Protein AF-A0A8T5E9T7-F1 (afdb_monomer)

Nearest PDB structures (foldseek):
  8cba-assembly1_A  TM=4.677E-01  e=6.277E-01  Enterococcus faecalis
  6yxv-assembly3_C  TM=5.087E-01  e=1.081E+00  Homo sapiens
  6yq1-assembly1_A  TM=6.033E-01  e=2.285E+00  Homo sapiens
  5tkd-assembly3_B  TM=4.897E-01  e=2.135E+00  Homo sapiens

Foldseek 3Di:
DADPQWHQDCPPPDRDTDGDDDADQQLVCLVVVNDPPDPVVVLVLLVVDPDDFFQDPASRQWGDNRNHTDGHPRPPHRDPCGHSVSNNVVCVVVVSD

Solvent-accessible surface area (backbone atoms only — not comparable to full-atom values): 5915 Å² total; per-residue (Å²): 133,89,41,87,85,51,63,84,58,85,69,89,83,50,93,62,89,64,82,73,77,78,61,43,42,41,42,60,40,40,77,67,65,55,74,76,68,41,72,68,52,50,52,51,39,53,70,65,47,92,75,77,87,42,26,27,45,42,50,79,31,25,33,34,55,85,86,49,59,45,82,40,75,42,79,79,52,83,47,90,32,29,44,67,66,46,31,55,50,49,35,44,76,70,67,58,86

Structure (mmCIF, N/CA/C/O backbone):
data_AF-A0A8T5E9T7-F1
#
_entry.id   AF-A0A8T5E9T7-F1
#
loop_
_atom_site.group_PDB
_atom_site.id
_atom_site.type_symbol
_atom_site.label_atom_id
_atom_site.label_alt_id
_atom_site.label_comp_id
_atom_site.label_asym_id
_atom_site.label_entity_id
_atom_site.label_seq_id
_atom_site.pdbx_PDB_ins_code
_atom_site.Cartn_x
_atom_site.Cartn_y
_atom_site.Cartn_z
_atom_site.occupancy
_atom_site.B_iso_or_equiv
_atom_site.auth_seq_id
_atom_site.auth_comp_id
_atom_site.auth_asym_id
_atom_site.auth_atom_id
_atom_site.pdbx_PDB_model_num
ATOM 1 N N . LYS A 1 1 ? 9.406 -5.872 -32.344 1.00 47.38 1 LYS A N 1
ATOM 2 C CA . LYS A 1 1 ? 8.353 -6.622 -31.618 1.00 47.38 1 LYS A CA 1
ATOM 3 C C . LYS A 1 1 ? 8.335 -6.070 -30.206 1.00 47.38 1 LYS A C 1
ATOM 5 O O . LYS A 1 1 ? 9.324 -6.271 -29.520 1.00 47.38 1 LYS A O 1
ATOM 10 N N . SER A 1 2 ? 7.293 -5.336 -29.826 1.00 50.38 2 SER A N 1
ATOM 11 C CA . SER A 1 2 ? 7.125 -4.868 -28.447 1.00 50.38 2 SER A CA 1
ATOM 12 C C . SER A 1 2 ? 6.761 -6.060 -27.559 1.00 50.38 2 SER A C 1
ATOM 14 O O . SER A 1 2 ? 5.964 -6.904 -27.971 1.00 50.38 2 SER A O 1
ATOM 16 N N . ASN A 1 3 ? 7.398 -6.163 -26.398 1.00 56.81 3 ASN A N 1
ATOM 17 C CA . ASN A 1 3 ? 7.148 -7.180 -25.381 1.00 56.81 3 ASN A CA 1
ATOM 18 C C . ASN A 1 3 ? 6.603 -6.457 -24.138 1.00 56.81 3 ASN A C 1
ATOM 20 O O . ASN A 1 3 ? 7.121 -5.400 -23.798 1.00 56.81 3 ASN A O 1
ATOM 24 N N . PHE A 1 4 ? 5.590 -7.001 -23.464 1.00 60.59 4 PHE A N 1
ATOM 25 C CA . PHE A 1 4 ? 5.115 -6.455 -22.186 1.00 60.59 4 PHE A CA 1
ATOM 26 C C . PHE A 1 4 ? 6.185 -6.500 -21.086 1.00 60.59 4 PHE A C 1
ATOM 28 O O . PHE A 1 4 ? 6.147 -5.674 -20.183 1.00 60.59 4 PHE A O 1
ATOM 35 N N . ASP A 1 5 ? 7.182 -7.382 -21.207 1.00 59.59 5 ASP A N 1
ATOM 36 C CA . ASP A 1 5 ? 8.308 -7.430 -20.268 1.00 59.59 5 ASP A CA 1
ATOM 37 C C . ASP A 1 5 ? 9.278 -6.247 -20.444 1.00 59.59 5 ASP A C 1
ATOM 39 O O . ASP A 1 5 ? 10.068 -5.962 -19.551 1.00 59.59 5 ASP A O 1
ATOM 43 N N . ASN A 1 6 ? 9.262 -5.577 -21.605 1.00 52.41 6 ASN A N 1
ATOM 44 C CA . ASN A 1 6 ? 10.105 -4.420 -21.912 1.00 52.41 6 ASN A CA 1
ATOM 45 C C . ASN A 1 6 ? 9.351 -3.475 -22.853 1.00 52.41 6 ASN A C 1
ATOM 47 O O . ASN A 1 6 ? 9.417 -3.612 -24.082 1.00 52.41 6 ASN A O 1
ATOM 51 N N . ILE A 1 7 ? 8.629 -2.518 -22.271 1.00 58.81 7 ILE A N 1
ATOM 52 C CA . ILE A 1 7 ? 7.987 -1.452 -23.035 1.00 58.81 7 ILE A CA 1
ATOM 53 C C . ILE A 1 7 ? 9.048 -0.391 -23.334 1.00 58.81 7 ILE A C 1
ATOM 55 O O . ILE A 1 7 ? 9.388 0.425 -22.484 1.00 58.81 7 ILE A O 1
ATOM 59 N N . ASP A 1 8 ? 9.582 -0.430 -24.550 1.00 56.00 8 ASP A N 1
ATOM 60 C CA . ASP A 1 8 ? 10.451 0.618 -25.081 1.00 56.00 8 ASP A CA 1
ATOM 61 C C . ASP A 1 8 ? 9.547 1.727 -25.641 1.00 56.00 8 ASP A C 1
ATOM 63 O O . ASP A 1 8 ? 8.944 1.573 -26.709 1.00 56.00 8 ASP A O 1
ATOM 67 N N . VAL A 1 9 ? 9.334 2.785 -24.854 1.00 56.78 9 VAL A N 1
ATOM 68 C CA . VAL A 1 9 ? 8.526 3.943 -25.256 1.00 56.78 9 VAL A CA 1
ATOM 69 C C . VAL A 1 9 ? 9.471 5.083 -25.604 1.00 56.78 9 VAL A C 1
ATOM 71 O O . VAL A 1 9 ? 10.110 5.661 -24.728 1.00 56.78 9 VAL A O 1
ATOM 74 N N . ASP A 1 10 ? 9.538 5.416 -26.889 1.00 55.62 10 ASP A N 1
ATOM 75 C CA . ASP A 1 10 ? 10.297 6.566 -27.372 1.00 55.62 10 ASP A CA 1
ATOM 76 C C . ASP A 1 10 ? 9.526 7.860 -27.062 1.00 55.62 10 ASP A C 1
ATOM 78 O O . ASP A 1 10 ? 8.585 8.240 -27.763 1.00 55.62 10 ASP A O 1
ATOM 82 N N . TYR A 1 11 ? 9.912 8.532 -25.974 1.00 56.72 11 TYR A N 1
ATOM 83 C CA . TYR A 1 11 ? 9.392 9.848 -25.587 1.00 56.72 11 TYR A CA 1
ATOM 84 C C . TYR A 1 11 ? 10.120 11.013 -26.294 1.00 56.72 11 TYR A C 1
ATOM 86 O O . TYR A 1 11 ? 10.032 12.162 -25.856 1.00 56.72 11 TYR A O 1
ATOM 94 N N . GLY A 1 12 ? 10.875 10.753 -27.367 1.00 57.19 12 GLY A N 1
ATOM 95 C CA . GLY A 1 12 ? 11.512 11.749 -28.234 1.00 57.19 12 GLY A CA 1
ATOM 96 C C . GLY A 1 12 ? 12.756 12.446 -27.665 1.00 57.19 12 GLY A C 1
ATOM 97 O O . GLY A 1 12 ? 13.546 12.987 -28.437 1.00 57.19 12 GLY A O 1
ATOM 98 N N . LEU A 1 13 ? 12.953 12.460 -26.338 1.00 59.31 13 LEU A N 1
ATOM 99 C CA . LEU A 1 13 ? 14.097 13.113 -25.668 1.00 59.31 13 LEU A CA 1
ATOM 100 C C . LEU A 1 13 ? 14.678 12.333 -24.472 1.00 59.31 13 LEU A C 1
ATOM 102 O O . LEU A 1 13 ? 15.659 12.786 -23.877 1.00 59.31 13 LEU A O 1
ATOM 106 N N . ARG A 1 14 ? 14.092 11.193 -24.083 1.00 54.38 14 ARG A N 1
ATOM 107 C CA . ARG A 1 14 ? 14.548 10.379 -22.946 1.00 54.38 14 ARG A CA 1
ATOM 108 C C . ARG A 1 14 ? 14.329 8.895 -23.217 1.00 54.38 14 ARG A C 1
ATOM 110 O O . ARG A 1 14 ? 13.187 8.464 -23.341 1.00 54.38 14 ARG A O 1
ATOM 117 N N . ASP A 1 15 ? 15.421 8.138 -23.207 1.00 56.16 15 ASP A N 1
ATOM 118 C CA . ASP A 1 15 ? 15.380 6.684 -23.066 1.00 56.16 15 ASP A CA 1
ATOM 119 C C . ASP A 1 15 ? 15.100 6.356 -21.589 1.00 56.16 15 ASP A C 1
ATOM 121 O O . ASP A 1 15 ? 16.018 6.289 -20.767 1.00 56.16 15 ASP A O 1
ATOM 125 N N . GLU A 1 16 ? 13.827 6.198 -21.221 1.00 59.88 16 GLU A N 1
ATOM 126 C CA . GLU A 1 16 ? 13.437 5.704 -19.896 1.00 59.88 16 GLU A CA 1
ATOM 127 C C . GLU A 1 16 ? 13.199 4.191 -19.944 1.00 59.88 16 GLU A C 1
ATOM 129 O O . GLU A 1 16 ? 12.229 3.711 -20.523 1.00 59.88 16 GLU A O 1
ATOM 134 N N . LYS A 1 17 ? 14.076 3.425 -19.284 1.00 64.12 17 LYS A N 1
ATOM 135 C CA . LYS A 1 17 ? 13.869 1.995 -19.025 1.00 64.12 17 LYS A CA 1
ATOM 136 C C . LYS A 1 17 ? 13.244 1.823 -17.646 1.00 64.12 17 LYS A C 1
ATOM 138 O O . LYS A 1 17 ? 13.946 1.943 -16.643 1.00 64.12 17 LYS A O 1
ATOM 143 N N . ARG A 1 18 ? 11.942 1.533 -17.591 1.00 68.44 18 A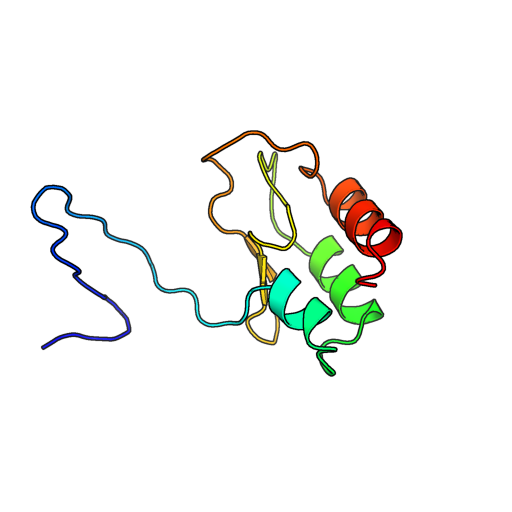RG A N 1
ATOM 144 C CA . ARG A 1 18 ? 11.237 1.166 -16.352 1.00 68.44 18 ARG A CA 1
ATOM 145 C C . ARG A 1 18 ? 10.820 -0.298 -16.405 1.00 68.44 18 ARG A C 1
ATOM 147 O O . ARG A 1 18 ? 10.280 -0.754 -17.409 1.00 68.44 18 ARG A O 1
ATOM 154 N N . THR A 1 19 ? 11.058 -1.024 -15.318 1.00 74.38 19 THR A N 1
ATOM 155 C CA . THR A 1 19 ? 10.513 -2.374 -15.147 1.00 74.38 19 THR A CA 1
ATOM 156 C C . THR A 1 19 ? 9.007 -2.261 -14.952 1.00 74.38 19 THR A C 1
ATOM 158 O O . THR A 1 19 ? 8.556 -1.548 -14.058 1.00 74.38 19 THR A O 1
ATOM 161 N N . TRP A 1 20 ? 8.226 -2.952 -15.782 1.00 80.19 20 TRP A N 1
ATOM 162 C CA . TRP A 1 20 ? 6.785 -3.045 -15.575 1.00 80.19 20 TRP A CA 1
ATOM 163 C C . TRP A 1 20 ? 6.496 -3.864 -14.314 1.00 80.19 20 TRP A C 1
ATOM 165 O O . TRP A 1 20 ? 6.991 -4.982 -14.172 1.00 80.19 20 TRP A O 1
ATOM 175 N N . VAL A 1 21 ? 5.685 -3.314 -13.410 1.00 85.56 21 VAL A N 1
ATOM 176 C CA . VAL A 1 21 ? 5.203 -4.014 -12.216 1.00 85.56 21 VAL A CA 1
ATOM 177 C C . VAL A 1 21 ? 3.732 -4.337 -12.431 1.00 85.56 21 VAL A C 1
ATOM 179 O O . VAL A 1 21 ? 2.910 -3.439 -12.602 1.00 85.56 21 VAL A O 1
ATOM 182 N N . GLN A 1 22 ? 3.398 -5.624 -12.468 1.00 89.00 22 GLN A N 1
ATOM 183 C CA . GLN A 1 22 ? 2.015 -6.061 -12.610 1.00 89.00 22 GLN A CA 1
ATOM 184 C C . GLN A 1 22 ? 1.280 -5.908 -11.277 1.00 89.00 22 GLN A C 1
ATOM 186 O O . GLN A 1 22 ? 1.753 -6.386 -10.254 1.00 89.00 22 GLN A O 1
ATOM 191 N N . GLY A 1 23 ? 0.104 -5.288 -11.305 1.00 93.06 23 GLY A N 1
ATOM 192 C CA . GLY A 1 23 ? -0.764 -5.172 -10.141 1.00 93.06 23 GLY A CA 1
ATOM 193 C C . GLY A 1 23 ? -1.723 -3.998 -10.258 1.00 93.06 23 GLY A C 1
ATOM 194 O O . GLY A 1 23 ? -1.878 -3.401 -11.326 1.00 93.06 23 GLY A O 1
ATOM 195 N N . ILE A 1 24 ? -2.375 -3.687 -9.146 1.00 94.75 24 ILE A N 1
ATOM 196 C CA . ILE A 1 24 ? -3.236 -2.523 -8.982 1.00 94.75 24 ILE A CA 1
ATOM 197 C C . ILE A 1 24 ? -2.623 -1.599 -7.940 1.00 94.75 24 ILE A C 1
ATOM 199 O O . ILE A 1 24 ? -2.085 -2.041 -6.932 1.00 94.75 24 ILE A O 1
ATOM 203 N N . ASP A 1 25 ? -2.717 -0.306 -8.185 1.00 94.94 25 ASP A N 1
ATOM 204 C CA . ASP A 1 25 ? -2.409 0.699 -7.182 1.00 94.94 25 ASP A CA 1
ATOM 205 C C . ASP A 1 25 ? -3.243 0.481 -5.898 1.00 94.94 25 ASP A C 1
ATOM 207 O O . ASP A 1 25 ? -4.468 0.332 -5.967 1.00 94.94 25 ASP A O 1
ATOM 211 N N . LEU A 1 26 ? -2.601 0.460 -4.724 1.00 97.00 26 LEU A N 1
ATOM 212 C CA . LEU A 1 26 ? -3.2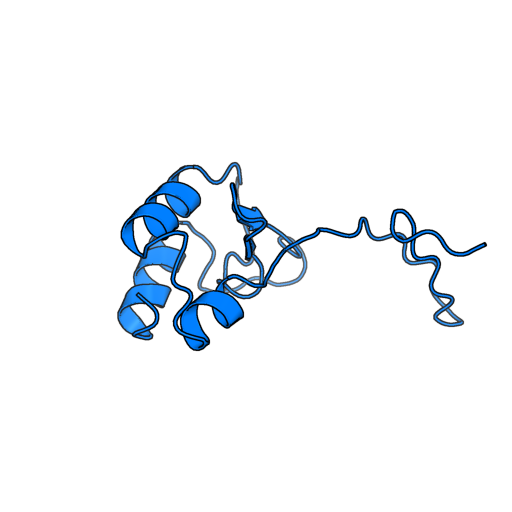64 0.152 -3.453 1.00 97.00 26 LEU A CA 1
ATOM 213 C C . LEU A 1 26 ? -4.368 1.167 -3.142 1.00 97.00 26 LEU A C 1
ATOM 215 O O . LEU A 1 26 ? -5.439 0.781 -2.674 1.00 97.00 26 LEU A O 1
ATOM 219 N N . ARG A 1 27 ? -4.151 2.455 -3.433 1.00 96.75 27 ARG A N 1
ATOM 220 C CA . ARG A 1 27 ? -5.200 3.467 -3.256 1.00 96.75 27 ARG A CA 1
ATOM 221 C C . ARG A 1 27 ? -6.419 3.142 -4.118 1.00 96.75 27 ARG A C 1
ATOM 223 O O . ARG A 1 27 ? -7.534 3.108 -3.603 1.00 96.75 27 ARG A O 1
ATOM 230 N N . THR A 1 28 ? -6.204 2.851 -5.396 1.00 96.81 28 THR A N 1
ATOM 231 C CA . THR A 1 28 ? -7.266 2.482 -6.338 1.00 96.81 28 THR A CA 1
ATOM 232 C C . THR A 1 28 ? -8.009 1.227 -5.878 1.00 96.81 28 THR A C 1
ATOM 234 O O . THR A 1 28 ? -9.237 1.190 -5.938 1.00 96.81 28 THR A O 1
ATOM 237 N N . PHE A 1 29 ? -7.298 0.209 -5.387 1.00 97.19 29 PHE A N 1
ATOM 238 C CA . PHE A 1 29 ? -7.909 -1.004 -4.839 1.00 97.19 29 PHE A CA 1
ATOM 239 C C . PHE A 1 29 ? -8.870 -0.690 -3.681 1.00 97.19 29 PHE A C 1
ATOM 241 O O . PHE A 1 29 ? -10.014 -1.150 -3.690 1.00 97.19 29 PHE A O 1
ATOM 248 N N . LEU A 1 30 ? -8.435 0.135 -2.724 1.00 96.88 30 LEU A N 1
ATOM 249 C CA . LEU A 1 30 ? -9.235 0.505 -1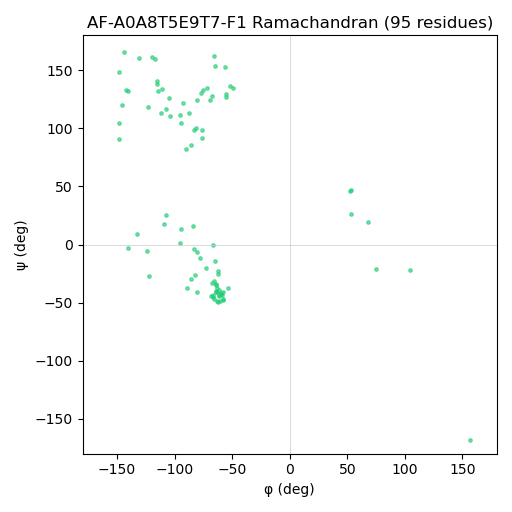.553 1.00 96.88 30 LEU A CA 1
ATOM 250 C C . LEU A 1 30 ? -10.432 1.390 -1.927 1.00 96.88 30 LEU A C 1
ATOM 252 O O . LEU A 1 30 ? -11.553 1.120 -1.504 1.00 96.88 30 LEU A O 1
ATOM 256 N N . GLU A 1 31 ? -10.235 2.394 -2.786 1.00 96.88 31 GLU A N 1
ATOM 257 C CA . GLU A 1 31 ? -11.312 3.285 -3.252 1.00 96.88 31 GLU A CA 1
ATOM 258 C C . GLU A 1 31 ? -12.416 2.540 -4.023 1.00 96.88 31 GLU A C 1
ATOM 260 O O . GLU A 1 31 ? -13.568 2.975 -4.039 1.00 96.88 31 GLU A O 1
ATOM 265 N N . ASN A 1 32 ? -12.089 1.398 -4.636 1.00 96.50 32 ASN A N 1
ATOM 266 C CA . ASN A 1 32 ? -13.042 0.560 -5.364 1.00 96.50 32 ASN A CA 1
ATOM 267 C C . ASN A 1 32 ? -13.639 -0.578 -4.517 1.00 96.50 32 ASN A C 1
ATOM 269 O O . ASN A 1 32 ? -14.276 -1.472 -5.075 1.00 96.50 32 ASN A O 1
ATOM 273 N N . ASN A 1 33 ? -13.482 -0.545 -3.188 1.00 94.62 33 ASN A N 1
ATOM 274 C CA . ASN A 1 33 ? -13.942 -1.598 -2.275 1.00 94.62 33 ASN A CA 1
ATOM 275 C C . ASN A 1 33 ? -13.420 -2.988 -2.674 1.00 94.62 33 ASN A C 1
ATOM 277 O O . ASN A 1 33 ? -14.181 -3.957 -2.760 1.00 94.62 33 ASN A O 1
ATOM 281 N N . GLY A 1 34 ? -12.120 -3.069 -2.967 1.00 93.25 34 GLY A N 1
ATOM 282 C CA . GLY A 1 34 ? -11.441 -4.323 -3.250 1.00 93.25 34 GLY A CA 1
ATOM 283 C C . GLY A 1 34 ? -11.733 -5.387 -2.186 1.00 93.25 34 GLY A C 1
ATOM 284 O O . GLY A 1 34 ? -11.742 -5.113 -0.990 1.00 93.25 34 GLY A O 1
ATOM 285 N N . VAL A 1 35 ? -12.024 -6.608 -2.637 1.00 91.50 35 VAL A N 1
ATOM 286 C CA . VAL A 1 35 ? -12.507 -7.687 -1.757 1.00 91.50 35 VAL A CA 1
ATOM 287 C C . VAL A 1 35 ? -11.358 -8.498 -1.153 1.00 91.50 35 VAL A C 1
ATOM 289 O O . VAL A 1 35 ? -11.456 -8.938 -0.010 1.00 91.50 35 VAL A O 1
ATOM 292 N N . TYR A 1 36 ? -10.292 -8.725 -1.927 1.00 91.81 36 TYR A N 1
ATOM 293 C CA . TYR A 1 36 ? -9.130 -9.509 -1.514 1.00 91.81 36 TYR A CA 1
ATOM 294 C C . TYR A 1 36 ? -7.832 -8.863 -2.019 1.00 91.81 36 TYR A C 1
ATOM 296 O O . TYR A 1 36 ? -7.781 -8.537 -3.210 1.00 91.81 36 TYR A O 1
ATOM 304 N N . PRO A 1 37 ? -6.800 -8.691 -1.170 1.00 93.62 37 PRO A N 1
ATOM 305 C CA . PRO A 1 37 ? -6.738 -9.036 0.256 1.00 93.62 37 PRO A CA 1
ATOM 306 C C . PRO A 1 37 ? -7.714 -8.210 1.109 1.00 93.62 37 PRO A C 1
ATOM 308 O O . PRO A 1 37 ? -8.103 -7.105 0.737 1.00 93.62 37 PRO A O 1
ATOM 311 N N . THR A 1 38 ? -8.140 -8.764 2.245 1.00 94.62 38 THR A N 1
ATOM 312 C CA . THR A 1 38 ? -8.988 -8.059 3.218 1.00 94.62 38 THR A CA 1
ATOM 313 C C . THR A 1 38 ? -8.243 -6.888 3.861 1.00 94.62 38 THR A C 1
ATOM 315 O O . THR A 1 38 ? -7.015 -6.858 3.882 1.00 94.62 38 THR A O 1
ATOM 318 N N . ASN A 1 39 ? -8.965 -5.950 4.481 1.00 94.56 39 ASN A N 1
ATOM 319 C CA . ASN A 1 39 ? -8.351 -4.816 5.186 1.00 94.56 39 ASN A CA 1
ATOM 320 C C . ASN A 1 39 ? -7.307 -5.250 6.231 1.00 94.56 39 ASN A C 1
ATOM 322 O O . ASN A 1 39 ? -6.286 -4.587 6.388 1.00 94.56 39 ASN A O 1
ATOM 326 N N . GLY A 1 40 ? -7.542 -6.363 6.935 1.00 95.50 40 GLY A N 1
ATOM 327 C CA . GLY A 1 40 ? -6.572 -6.920 7.883 1.00 95.50 40 GLY A CA 1
ATOM 328 C C . GLY A 1 40 ? -5.310 -7.423 7.184 1.00 95.50 40 GLY A C 1
ATOM 329 O O . GLY A 1 40 ? -4.207 -7.049 7.567 1.00 95.50 40 GLY A O 1
ATOM 330 N N . GLU A 1 41 ? -5.475 -8.184 6.102 1.00 96.12 41 GLU A N 1
ATOM 331 C CA . GLU A 1 41 ? -4.353 -8.680 5.299 1.00 96.12 41 GLU A CA 1
ATOM 332 C C 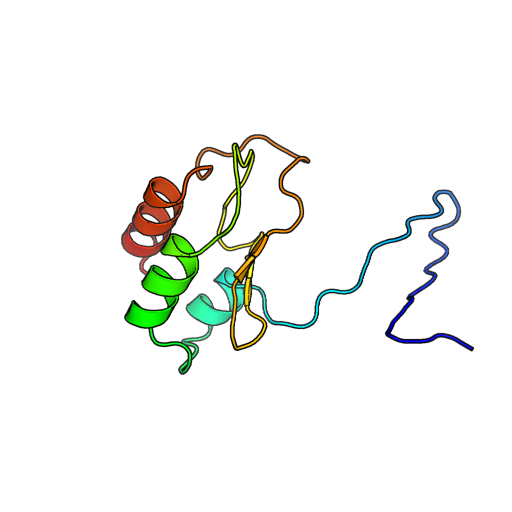. GLU A 1 41 ? -3.567 -7.534 4.645 1.00 96.12 41 GLU A C 1
ATOM 334 O O . GLU A 1 41 ? -2.346 -7.597 4.582 1.00 96.12 41 GLU A O 1
ATOM 339 N N . VAL A 1 42 ? -4.220 -6.444 4.227 1.00 96.44 42 VAL A N 1
ATOM 340 C CA . VAL A 1 42 ? -3.527 -5.236 3.743 1.00 96.44 42 VAL A CA 1
ATOM 341 C C . VAL A 1 42 ? -2.599 -4.667 4.819 1.00 96.44 42 VAL A C 1
ATOM 343 O O . VAL A 1 42 ? -1.463 -4.306 4.514 1.00 96.44 42 VAL A O 1
ATOM 346 N N . LEU A 1 43 ? -3.042 -4.603 6.079 1.00 96.94 43 LEU A N 1
ATOM 347 C CA . LEU A 1 43 ? -2.194 -4.139 7.181 1.00 96.94 43 LEU A CA 1
ATOM 348 C C . LEU A 1 43 ? -0.996 -5.072 7.400 1.00 96.94 43 LEU A C 1
ATOM 350 O O . LEU A 1 43 ? 0.123 -4.583 7.569 1.00 96.94 43 LEU A O 1
ATOM 354 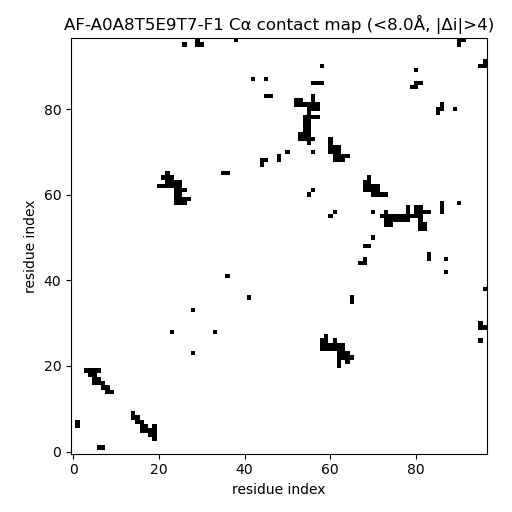N N . ASP A 1 44 ? -1.208 -6.385 7.320 1.00 96.94 44 ASP A N 1
ATOM 355 C CA . ASP A 1 44 ? -0.133 -7.375 7.425 1.00 96.94 44 ASP A CA 1
ATOM 356 C C . ASP A 1 44 ? 0.868 -7.249 6.262 1.00 96.94 44 ASP A C 1
ATOM 358 O O . ASP A 1 44 ? 2.083 -7.333 6.461 1.00 96.94 44 ASP A O 1
ATOM 362 N N . LEU A 1 45 ? 0.392 -6.996 5.038 1.00 96.94 45 LEU A N 1
ATOM 363 C CA . LEU A 1 45 ? 1.248 -6.736 3.878 1.00 96.94 45 LEU A CA 1
ATOM 364 C C . LEU A 1 45 ? 2.086 -5.466 4.069 1.00 96.94 45 LEU A C 1
ATOM 366 O O . LEU A 1 45 ? 3.279 -5.472 3.760 1.00 96.94 45 LEU A O 1
ATOM 370 N N . ILE A 1 46 ? 1.499 -4.399 4.624 1.00 96.56 46 ILE A N 1
ATOM 371 C CA . ILE A 1 46 ? 2.229 -3.166 4.957 1.00 96.56 46 ILE A CA 1
ATOM 372 C C . ILE A 1 46 ? 3.320 -3.456 5.994 1.00 96.56 46 ILE A C 1
ATOM 374 O O . ILE A 1 46 ? 4.458 -3.006 5.839 1.00 96.56 46 ILE A O 1
ATOM 378 N N . ASP A 1 47 ? 3.014 -4.235 7.030 1.00 95.69 47 ASP A N 1
ATOM 379 C CA . ASP A 1 47 ? 3.988 -4.592 8.063 1.00 95.69 47 ASP A CA 1
ATOM 380 C C . ASP A 1 47 ? 5.148 -5.421 7.493 1.00 95.69 47 ASP A C 1
ATOM 382 O O . ASP A 1 47 ? 6.308 -5.202 7.861 1.00 95.69 47 ASP A O 1
ATOM 386 N N . ASN A 1 48 ? 4.874 -6.263 6.498 1.00 94.69 48 ASN A N 1
ATOM 387 C CA . ASN A 1 48 ? 5.865 -7.094 5.815 1.00 94.69 48 ASN A CA 1
ATOM 388 C C . ASN A 1 48 ? 6.651 -6.386 4.694 1.00 94.69 48 ASN A C 1
ATOM 390 O O . ASN A 1 48 ? 7.586 -6.982 4.149 1.00 94.69 48 ASN A O 1
ATOM 394 N N . LEU A 1 49 ? 6.345 -5.122 4.366 1.00 94.06 49 LEU A N 1
ATOM 395 C CA . LEU A 1 49 ? 7.084 -4.360 3.350 1.00 94.06 49 LEU A CA 1
ATOM 396 C C . LEU A 1 49 ? 8.587 -4.318 3.662 1.00 94.06 49 LEU A C 1
ATOM 398 O O . LEU A 1 49 ? 9.010 -3.897 4.743 1.00 94.06 49 LEU A O 1
ATOM 402 N N . LYS A 1 50 ? 9.417 -4.704 2.694 1.00 89.75 50 LYS A N 1
ATOM 403 C CA . LYS A 1 50 ? 10.878 -4.595 2.792 1.00 89.75 50 LYS A CA 1
ATOM 404 C C . LYS A 1 50 ? 11.320 -3.247 2.238 1.00 89.75 50 LYS A C 1
ATOM 406 O O . LYS A 1 50 ? 11.698 -3.151 1.074 1.00 89.75 50 LYS A O 1
ATOM 411 N N . ILE A 1 51 ? 11.228 -2.212 3.067 1.00 87.12 51 ILE A N 1
ATOM 412 C CA . ILE A 1 51 ? 11.623 -0.855 2.698 1.00 87.12 51 ILE A CA 1
ATOM 413 C C . ILE A 1 51 ? 12.281 -0.1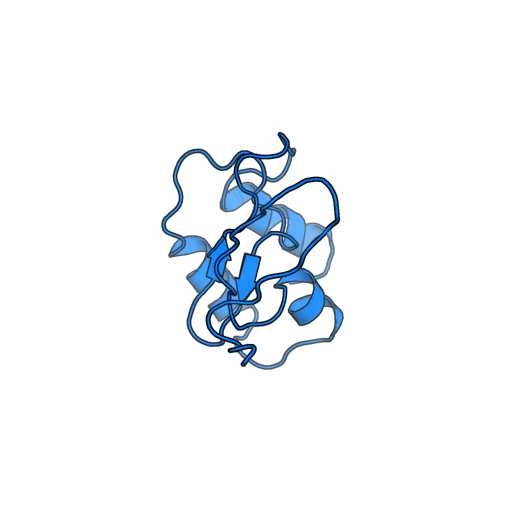27 3.866 1.00 87.12 51 ILE A C 1
ATOM 415 O O . ILE A 1 51 ? 11.749 -0.117 4.975 1.00 87.12 51 ILE A O 1
ATOM 419 N N . ASP A 1 52 ? 13.413 0.513 3.579 1.00 79.50 52 ASP A N 1
ATOM 420 C CA . ASP A 1 52 ? 14.155 1.349 4.516 1.00 79.50 52 ASP A CA 1
ATOM 421 C C . ASP A 1 52 ? 14.134 2.800 4.026 1.00 79.50 52 ASP A C 1
ATOM 423 O O . ASP A 1 52 ? 14.438 3.074 2.866 1.00 79.50 52 ASP A O 1
ATOM 427 N N . ASN A 1 53 ? 13.815 3.740 4.922 1.00 82.19 53 ASN A N 1
ATOM 428 C CA . ASN A 1 53 ? 13.873 5.188 4.670 1.00 82.19 53 ASN A CA 1
ATOM 429 C C . ASN A 1 53 ? 13.125 5.652 3.402 1.00 82.19 53 ASN A C 1
ATOM 431 O O . ASN A 1 53 ? 13.656 6.443 2.616 1.00 82.19 53 ASN A O 1
ATOM 435 N N . ALA A 1 54 ? 11.893 5.170 3.209 1.00 87.44 54 ALA A N 1
ATOM 436 C CA . ALA A 1 54 ? 10.992 5.672 2.174 1.00 87.44 54 ALA A CA 1
ATOM 437 C C . ALA A 1 54 ? 10.865 7.202 2.262 1.00 87.44 54 ALA A C 1
ATOM 439 O O . ALA A 1 54 ? 10.730 7.751 3.356 1.00 87.44 54 ALA A O 1
ATOM 440 N N . LYS A 1 55 ? 10.908 7.904 1.123 1.00 89.50 55 LYS A N 1
ATOM 441 C CA . LYS A 1 55 ? 10.577 9.339 1.088 1.00 89.50 55 LYS A CA 1
ATOM 442 C C . LYS A 1 55 ? 9.082 9.577 0.922 1.00 89.50 55 LYS A C 1
ATOM 444 O O . LYS A 1 55 ? 8.591 10.577 1.431 1.00 89.50 55 LYS A O 1
ATOM 449 N N . ASP A 1 56 ? 8.400 8.656 0.251 1.00 90.62 56 ASP A N 1
ATOM 450 C CA . ASP A 1 56 ? 6.967 8.694 -0.011 1.00 90.62 56 ASP A CA 1
ATOM 451 C C . ASP A 1 56 ? 6.427 7.260 -0.056 1.00 90.62 56 ASP A C 1
ATOM 453 O O . ASP A 1 56 ? 6.636 6.514 -1.010 1.00 90.62 56 ASP A O 1
ATOM 457 N N . LEU A 1 57 ? 5.748 6.879 1.018 1.00 93.75 57 LEU A N 1
ATOM 458 C CA . LEU A 1 57 ? 5.085 5.594 1.197 1.00 93.75 57 LEU A CA 1
ATOM 459 C C . LEU A 1 57 ? 3.560 5.750 1.123 1.00 93.75 57 LEU A C 1
ATOM 461 O O . LEU A 1 57 ? 2.827 4.966 1.724 1.00 93.75 57 LEU A O 1
ATOM 465 N N . GLY A 1 58 ? 3.064 6.781 0.436 1.00 94.00 58 GLY A N 1
ATOM 466 C CA . GLY A 1 58 ? 1.639 6.937 0.196 1.00 94.00 58 GLY A CA 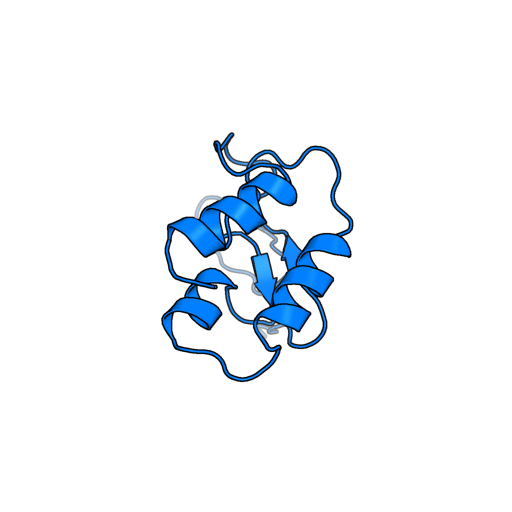1
ATOM 467 C C . GLY A 1 58 ? 1.050 5.706 -0.508 1.00 94.00 58 GLY A C 1
ATOM 468 O O . GLY A 1 58 ? 1.741 5.028 -1.271 1.00 94.00 58 GLY A O 1
ATOM 469 N N . PRO A 1 59 ? -0.249 5.415 -0.321 1.00 95.12 59 PRO A N 1
ATOM 470 C CA . PRO A 1 59 ? -0.870 4.234 -0.922 1.00 95.12 59 PRO A CA 1
ATOM 471 C C . PRO A 1 59 ? -0.909 4.276 -2.453 1.00 95.12 59 PRO A C 1
ATOM 473 O O . PRO A 1 59 ? -1.146 3.248 -3.065 1.00 95.12 59 PRO A O 1
ATOM 476 N N . HIS A 1 60 ? -0.670 5.445 -3.057 1.00 93.69 60 HIS A N 1
ATOM 477 C CA . HIS A 1 60 ? -0.568 5.612 -4.506 1.00 93.69 60 HIS A CA 1
ATOM 478 C C . HIS A 1 60 ? 0.786 5.145 -5.089 1.00 93.69 60 HIS A C 1
ATOM 480 O O . HIS A 1 60 ? 0.953 5.055 -6.301 1.00 93.69 60 HIS A O 1
ATOM 486 N N . ASN A 1 61 ? 1.763 4.880 -4.212 1.00 93.94 61 ASN A N 1
ATOM 487 C CA . ASN A 1 61 ? 3.112 4.419 -4.546 1.00 93.94 61 ASN A CA 1
ATOM 488 C C . ASN A 1 61 ? 3.333 2.955 -4.146 1.00 93.94 61 ASN A C 1
ATOM 490 O O . ASN A 1 61 ? 4.470 2.495 -4.022 1.00 93.94 61 ASN A O 1
ATOM 494 N N . LEU A 1 62 ? 2.246 2.219 -3.913 1.00 95.44 62 LEU A N 1
ATOM 495 C CA . LEU A 1 62 ? 2.268 0.808 -3.562 1.00 95.44 62 LEU A CA 1
ATOM 496 C C . LEU A 1 62 ? 1.432 0.037 -4.574 1.00 95.44 62 LEU A C 1
ATOM 498 O O . LEU A 1 62 ? 0.226 0.238 -4.677 1.00 95.44 62 LEU A O 1
ATOM 502 N N . ILE A 1 63 ? 2.075 -0.874 -5.295 1.00 96.12 63 ILE A N 1
ATOM 503 C CA . ILE A 1 63 ? 1.396 -1.784 -6.210 1.00 96.12 63 ILE A CA 1
ATOM 504 C C . ILE A 1 63 ? 1.062 -3.072 -5.463 1.00 96.12 63 ILE A C 1
ATOM 506 O O . ILE A 1 63 ? 1.950 -3.743 -4.944 1.00 96.12 63 ILE A O 1
ATOM 510 N N . LEU A 1 64 ? -0.220 -3.409 -5.416 1.00 96.12 64 LEU A N 1
ATOM 511 C CA . LEU A 1 64 ? -0.736 -4.688 -4.958 1.00 96.12 64 LEU A CA 1
ATOM 512 C C . LEU A 1 64 ? -0.774 -5.664 -6.141 1.00 96.12 64 LEU A C 1
ATOM 514 O O . LEU A 1 64 ? -1.561 -5.489 -7.073 1.00 96.12 64 LEU A O 1
ATOM 518 N N . ASP A 1 65 ? 0.053 -6.706 -6.098 1.00 91.94 65 ASP A N 1
ATOM 519 C CA . ASP A 1 65 ? 0.144 -7.721 -7.163 1.00 91.94 65 ASP A CA 1
ATOM 520 C C . ASP A 1 65 ? -0.711 -8.978 -6.901 1.00 91.94 65 ASP A C 1
ATOM 522 O O . ASP A 1 65 ? -0.752 -9.893 -7.723 1.00 91.94 65 ASP A O 1
ATOM 526 N N . GLY A 1 66 ? -1.434 -8.996 -5.778 1.00 82.88 66 GLY A N 1
ATOM 527 C CA . GLY A 1 66 ? -2.272 -10.106 -5.318 1.00 82.88 66 GLY A CA 1
ATOM 528 C C . GLY A 1 66 ? -1.661 -10.907 -4.166 1.00 82.88 66 GLY A C 1
ATOM 529 O O . GLY A 1 66 ? -2.413 -11.514 -3.408 1.00 82.88 66 GLY A O 1
ATOM 530 N N . GLU A 1 67 ? -0.338 -10.859 -3.984 1.00 87.19 67 GLU A N 1
ATOM 5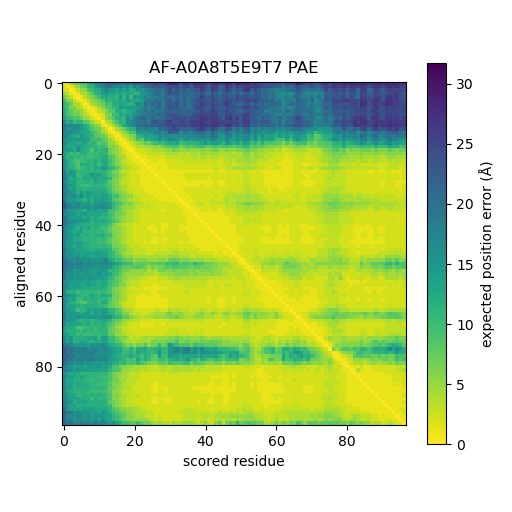31 C CA . GLU A 1 67 ? 0.369 -11.545 -2.889 1.00 87.19 67 GLU A CA 1
ATOM 532 C C . GLU A 1 67 ? 1.186 -10.586 -2.017 1.00 87.19 67 GLU A C 1
ATOM 534 O O . GLU A 1 67 ? 1.439 -10.865 -0.845 1.00 87.19 67 GLU A O 1
ATOM 539 N N . SER A 1 68 ? 1.623 -9.460 -2.579 1.00 93.56 68 SER A N 1
ATOM 540 C CA . SER A 1 68 ? 2.554 -8.539 -1.949 1.00 93.56 68 SER A CA 1
ATOM 541 C C . SER A 1 68 ? 2.243 -7.078 -2.271 1.00 93.56 68 SER A C 1
ATOM 543 O O . SER A 1 68 ? 1.459 -6.757 -3.166 1.00 93.56 68 SER A O 1
ATOM 545 N N . LEU A 1 69 ? 2.865 -6.182 -1.501 1.00 95.38 69 LEU A N 1
ATOM 546 C CA . LEU A 1 69 ? 2.921 -4.759 -1.812 1.00 95.38 69 LEU A CA 1
ATOM 547 C C . LEU A 1 69 ? 4.319 -4.422 -2.322 1.00 95.38 69 LEU A C 1
ATOM 549 O O . LEU A 1 69 ? 5.322 -4.697 -1.660 1.00 95.38 69 LEU A O 1
ATOM 553 N N . LEU A 1 70 ? 4.369 -3.803 -3.495 1.00 93.69 70 LEU A N 1
ATOM 554 C CA . LEU A 1 70 ? 5.595 -3.429 -4.177 1.00 93.69 70 LEU A CA 1
ATOM 555 C C . LEU A 1 70 ? 5.712 -1.901 -4.191 1.00 93.69 70 LEU A C 1
ATOM 557 O O . LEU A 1 70 ? 4.890 -1.236 -4.827 1.00 93.69 70 LEU A O 1
ATOM 561 N N . PRO A 1 71 ? 6.699 -1.324 -3.487 1.00 92.56 71 PRO A N 1
ATOM 562 C CA . PRO A 1 71 ? 6.884 0.116 -3.464 1.00 92.56 71 PRO A CA 1
ATOM 563 C C . PRO A 1 71 ? 7.508 0.620 -4.768 1.00 92.56 71 PRO A C 1
ATOM 565 O O . PRO A 1 71 ? 8.514 0.087 -5.238 1.00 92.56 71 PRO A O 1
ATOM 568 N N . ILE A 1 72 ? 6.926 1.682 -5.318 1.00 89.62 72 ILE A N 1
ATOM 569 C CA . ILE A 1 72 ? 7.409 2.406 -6.501 1.00 89.62 72 ILE A CA 1
ATOM 570 C C . ILE A 1 72 ? 7.713 3.866 -6.145 1.00 89.62 72 ILE A C 1
ATOM 572 O O . ILE A 1 72 ? 7.295 4.341 -5.095 1.00 89.62 72 ILE A O 1
ATOM 576 N N . ASP A 1 73 ? 8.497 4.559 -6.970 1.00 85.00 73 ASP A N 1
ATOM 577 C CA . ASP A 1 73 ? 8.743 6.013 -6.892 1.00 85.00 73 ASP A CA 1
ATOM 578 C C . ASP A 1 73 ? 9.216 6.559 -5.517 1.00 85.00 73 ASP A C 1
ATOM 580 O O . ASP A 1 73 ? 9.126 7.746 -5.209 1.00 85.00 73 ASP A O 1
ATOM 584 N N . GLN A 1 74 ? 9.860 5.708 -4.707 1.00 83.31 74 GLN A N 1
ATOM 585 C CA . GLN A 1 74 ? 10.275 5.978 -3.315 1.00 83.31 74 GLN A CA 1
ATOM 586 C C . GLN A 1 74 ? 11.359 7.057 -3.136 1.00 83.31 74 GLN A C 1
ATOM 588 O O . GLN A 1 74 ? 11.820 7.320 -2.017 1.00 83.31 74 GLN A O 1
ATOM 593 N N . HIS A 1 75 ? 11.840 7.648 -4.228 1.00 78.06 75 HIS A N 1
ATOM 594 C CA . HIS A 1 75 ? 12.967 8.579 -4.232 1.00 78.06 75 HIS A CA 1
ATOM 595 C C . HIS A 1 75 ? 12.649 9.944 -4.848 1.00 78.06 75 HIS A C 1
ATOM 597 O O . HIS A 1 75 ? 13.493 10.841 -4.730 1.00 78.06 75 HIS A O 1
ATOM 603 N N . ASP A 1 76 ? 11.452 10.118 -5.414 1.00 70.19 76 ASP A N 1
ATOM 604 C CA . ASP A 1 76 ? 11.117 11.260 -6.267 1.00 70.19 76 ASP A CA 1
ATOM 605 C C . ASP A 1 76 ? 10.767 12.520 -5.469 1.00 70.19 76 ASP A C 1
ATOM 607 O O . ASP A 1 76 ? 11.231 13.617 -5.797 1.00 70.19 76 ASP A O 1
ATOM 611 N N . LYS A 1 77 ? 10.012 12.385 -4.373 1.00 77.62 77 LYS A N 1
ATOM 612 C CA . LYS A 1 77 ? 9.602 13.511 -3.523 1.00 77.62 77 LYS A CA 1
ATOM 613 C C . LYS A 1 77 ? 9.479 13.080 -2.062 1.00 77.62 77 LYS A C 1
ATOM 615 O O . LYS A 1 77 ? 9.198 11.926 -1.777 1.00 77.62 77 LYS A O 1
ATOM 620 N N . LEU A 1 78 ? 9.758 14.000 -1.135 1.00 79.94 78 LEU A N 1
ATOM 621 C CA . LEU A 1 78 ? 9.471 13.786 0.284 1.00 79.94 78 LEU A CA 1
ATOM 622 C C . LEU A 1 78 ? 7.988 14.076 0.535 1.00 79.94 78 LEU A C 1
ATOM 624 O O . LEU A 1 78 ? 7.536 15.186 0.242 1.00 79.94 78 LEU A O 1
ATOM 628 N N . ASP A 1 79 ? 7.285 13.097 1.088 1.00 83.88 79 ASP A N 1
ATOM 629 C CA . ASP A 1 79 ? 5.897 13.192 1.529 1.00 83.88 79 ASP A CA 1
ATOM 630 C C . ASP A 1 79 ? 5.802 12.983 3.051 1.00 83.88 79 ASP A C 1
ATOM 632 O O . ASP A 1 79 ? 6.708 12.433 3.692 1.00 83.88 79 ASP A O 1
ATOM 636 N N . ASP A 1 80 ? 4.706 13.451 3.646 1.00 85.94 80 ASP A N 1
ATOM 637 C CA . ASP A 1 80 ? 4.439 13.281 5.070 1.00 85.94 80 ASP A CA 1
ATOM 638 C C . ASP A 1 80 ? 4.182 11.811 5.412 1.00 85.94 80 ASP A C 1
ATOM 640 O O . ASP A 1 80 ? 4.580 11.360 6.495 1.00 85.94 80 ASP A O 1
ATOM 644 N N . VAL A 1 81 ? 3.582 11.05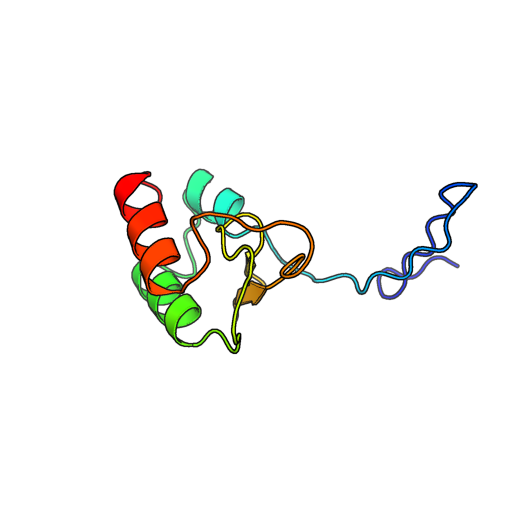0 4.490 1.00 92.06 81 VAL A N 1
ATOM 645 C CA . VAL A 1 81 ? 3.341 9.610 4.621 1.00 92.06 81 VAL A CA 1
ATOM 646 C C . VAL A 1 81 ? 4.578 8.848 4.157 1.00 92.06 81 VAL A C 1
ATOM 648 O O . VAL A 1 81 ? 4.686 8.446 3.009 1.00 92.06 81 VAL A O 1
ATOM 651 N N . ASN A 1 82 ? 5.538 8.649 5.057 1.00 93.44 82 ASN A N 1
ATOM 652 C CA . ASN A 1 82 ? 6.844 8.069 4.719 1.00 93.44 82 ASN A CA 1
ATOM 653 C C . ASN A 1 82 ? 7.313 6.943 5.657 1.00 93.44 82 ASN A C 1
ATOM 655 O O . ASN A 1 82 ? 8.445 6.472 5.564 1.00 93.44 82 ASN A O 1
ATOM 659 N N . THR A 1 83 ? 6.443 6.482 6.556 1.00 94.50 83 THR A N 1
ATOM 660 C CA . THR A 1 83 ? 6.672 5.282 7.374 1.00 94.50 83 THR A CA 1
ATOM 661 C C . THR A 1 83 ? 5.456 4.369 7.303 1.00 94.50 83 THR A C 1
ATOM 663 O O . THR A 1 83 ? 4.353 4.816 6.976 1.00 94.50 83 THR A O 1
ATOM 666 N N . LYS A 1 84 ? 5.639 3.088 7.640 1.00 95.56 84 LYS A N 1
ATOM 667 C CA . LYS A 1 84 ? 4.550 2.100 7.669 1.00 95.56 84 LYS A CA 1
ATOM 668 C C . LYS A 1 84 ? 3.432 2.527 8.619 1.00 95.56 84 LYS A C 1
ATOM 670 O O . LYS A 1 84 ? 2.258 2.403 8.294 1.00 95.56 84 LYS A O 1
ATOM 675 N N . GLU A 1 85 ? 3.785 3.065 9.782 1.00 96.12 85 GLU A N 1
ATOM 676 C CA . GLU A 1 85 ? 2.838 3.558 10.785 1.00 96.12 85 GLU A CA 1
ATOM 677 C C . GLU A 1 85 ? 2.020 4.720 10.232 1.00 96.12 85 GLU A C 1
ATOM 679 O O . GLU A 1 85 ? 0.794 4.678 10.278 1.00 96.12 85 GLU A O 1
ATOM 684 N N . LYS A 1 86 ? 2.688 5.710 9.629 1.00 96.12 86 LYS A N 1
ATOM 685 C CA . LYS A 1 86 ? 2.007 6.859 9.028 1.00 96.12 86 LYS A CA 1
ATOM 686 C C . LYS A 1 86 ? 1.096 6.456 7.875 1.00 96.12 86 LYS A C 1
ATOM 688 O O . LYS A 1 86 ? 0.019 7.024 7.745 1.00 96.12 86 LYS A O 1
ATOM 693 N N . LEU A 1 87 ? 1.495 5.475 7.067 1.00 96.44 87 LEU A N 1
ATOM 694 C CA . LEU A 1 87 ? 0.640 4.915 6.023 1.00 96.44 87 LEU A CA 1
ATOM 695 C C . LEU A 1 87 ? -0.615 4.275 6.627 1.00 96.44 87 LEU A C 1
ATOM 697 O O . LEU A 1 87 ? -1.725 4.595 6.210 1.00 96.44 87 LEU A O 1
ATOM 701 N N . LYS A 1 88 ? -0.464 3.415 7.641 1.00 97.19 88 LYS A N 1
ATOM 702 C CA . LYS A 1 88 ? -1.610 2.788 8.318 1.00 97.19 88 LYS A CA 1
ATOM 703 C C . LYS A 1 88 ? -2.547 3.829 8.934 1.00 97.19 88 LYS A C 1
ATOM 705 O O . LYS A 1 88 ? -3.765 3.691 8.823 1.00 97.19 88 LYS A O 1
ATOM 710 N N . ASP A 1 89 ? -1.998 4.868 9.556 1.00 97.31 89 ASP A N 1
ATOM 711 C CA . ASP A 1 89 ? -2.782 5.957 10.142 1.00 97.31 89 ASP A CA 1
ATOM 712 C C . ASP A 1 89 ? -3.505 6.774 9.069 1.00 97.31 89 ASP A C 1
ATOM 714 O O . ASP A 1 89 ? -4.697 7.050 9.211 1.00 97.31 89 ASP A O 1
ATOM 718 N N . PHE A 1 90 ? -2.822 7.097 7.969 1.00 96.75 90 PHE A N 1
ATOM 719 C CA . PHE A 1 90 ? -3.407 7.794 6.827 1.00 96.75 90 PHE A CA 1
ATOM 720 C C . PHE A 1 90 ? -4.600 7.030 6.247 1.00 96.75 90 PHE A C 1
ATOM 722 O O . PHE A 1 90 ? -5.657 7.620 6.020 1.00 96.75 90 PHE A O 1
ATOM 729 N N . LEU A 1 91 ? -4.458 5.718 6.038 1.00 96.56 91 LEU A N 1
ATOM 730 C CA . LEU A 1 91 ? -5.517 4.882 5.472 1.00 96.56 91 LEU A CA 1
ATOM 731 C C . LEU A 1 91 ? -6.775 4.874 6.352 1.00 96.56 91 LEU A C 1
ATOM 733 O O . LEU A 1 91 ? -7.879 5.062 5.842 1.00 96.56 91 LEU A O 1
ATOM 737 N N . LYS A 1 92 ? -6.601 4.755 7.674 1.00 95.88 92 LYS A N 1
ATOM 738 C CA . LYS A 1 92 ? -7.704 4.802 8.650 1.00 95.88 92 LYS A CA 1
ATOM 739 C C . LYS A 1 92 ? -8.366 6.179 8.711 1.00 95.88 92 LYS A C 1
ATOM 741 O O . LYS A 1 92 ? -9.587 6.281 8.712 1.00 95.88 92 LYS A O 1
ATOM 746 N N . GLN A 1 93 ? -7.574 7.252 8.758 1.00 96.25 93 GLN A N 1
ATOM 747 C CA . GLN A 1 93 ? -8.094 8.627 8.814 1.00 96.25 93 GLN A CA 1
ATOM 748 C C . GLN A 1 93 ? -8.840 9.019 7.536 1.00 96.25 93 GLN A C 1
ATOM 750 O O . GLN A 1 93 ? -9.796 9.790 7.592 1.00 96.25 93 GLN A O 1
ATOM 755 N N . SER A 1 94 ? -8.421 8.465 6.398 1.00 93.25 94 SER A N 1
ATOM 756 C CA . SER A 1 94 ? -9.041 8.699 5.092 1.00 93.25 94 SER A CA 1
ATOM 757 C C . SER A 1 94 ? -10.304 7.864 4.863 1.00 93.25 94 SER A C 1
ATOM 759 O O . SER A 1 94 ? -10.967 8.050 3.846 1.00 93.25 94 SER A O 1
ATOM 761 N N . GLY A 1 95 ? -10.641 6.942 5.774 1.00 93.69 95 GLY A N 1
ATOM 762 C CA . GLY A 1 95 ? -11.764 6.015 5.613 1.00 93.69 95 GLY A CA 1
ATOM 763 C C . GLY A 1 95 ? -11.560 4.979 4.503 1.00 93.69 95 GLY A C 1
ATOM 764 O O . GLY A 1 95 ? -12.539 4.425 4.010 1.00 93.69 95 GLY A O 1
ATOM 765 N N . LEU A 1 96 ? -10.308 4.747 4.092 1.00 91.38 96 LEU A N 1
ATOM 766 C CA . LEU A 1 96 ? -9.943 3.724 3.106 1.00 91.38 96 LEU A CA 1
ATOM 767 C C . LEU A 1 96 ? -9.822 2.332 3.742 1.00 91.38 96 LEU A C 1
ATOM 769 O O . LEU A 1 96 ? -9.998 1.334 3.048 1.00 91.38 96 LEU A O 1
ATOM 773 N N . LEU A 1 97 ? -9.511 2.274 5.044 1.00 89.62 97 LEU A N 1
ATOM 774 C CA . LEU A 1 97 ? -9.462 1.054 5.856 1.00 89.62 97 LEU A CA 1
ATOM 775 C C . LEU A 1 97 ? -10.362 1.142 7.085 1.00 89.62 97 LEU A C 1
ATOM 777 O O . LEU A 1 97 ? -10.422 2.236 7.694 1.00 89.62 97 LEU A O 1
#

Radius of gyration: 14.92 Å; Cα contacts (8 Å, |Δi|>4): 125; chains: 1; bounding box: 29×25×42 Å

Sequence (97 aa):
KSNFDNIDVDYGLRDEKRTWVQGIDLRTFLENNGVYPTNGEVLDLIDNLKIDNAKDLGPHNLILDGESLLPIDQHDKLDDVNTKEKLKDFLKQSGLL

Secondary structure (DSSP, 8-state):
--BTTB-----SS---------SEEHHHHHHTT--SS-HHHHHHHHHH---SS-S---GGGEEE-SS-EEE--TTT---S--SHHHHHHHHHHTT--

pLDDT: mean 85.38, std 14.61, range [47.38, 97.31]

Mean predicted aligned error: 7.33 Å